Protein AF-A0A7Y5UHH0-F1 (afdb_monomer)

Sequence (84 aa):
MTIEPAAGVDGLEELTDAWLHLLERRGLHCTGGGGLNGLAFVVVSDAAQATENDRDAARSWLDSRRDVSSWQVGDLEDLSGNDR

Radius of gyration: 13.24 Å; Cα contacts (8 Å, |Δi|>4): 97; chains: 1; bounding box: 28×19×43 Å

Secondary structure (DSSP, 8-state):
-EEEEPTT---HHHHHHHHHHHHHTTTEEEEEEEETTEEEEEEEESSS---HHHHHHHHHHHHT-TTEEEEE-PPPP--TT---

Foldseek 3Di:
DWFFFDPPPPVLVVVVVVLQVLQVVVQKDWDWADDPGTTDIDIAHPPDQCDVVNQVVSVVVRVVDPRTPDDDRDDRDDPVPPDD

pLDDT: mean 83.37, std 10.78, range [45.25, 94.0]

Mean predicted aligned error: 5.92 Å

Nearest PDB structures (foldseek):
  6zv9-assembly1_A  TM=7.840E-01  e=1.677E+00  synthetic construct
  6wxo-assembly1_B  TM=6.266E-01  e=9.838E-01  synthetic construct
  6wxp-assembly2_D  TM=6.204E-01  e=1.052E+00  synthetic construct
  7b5d-assembly1_B  TM=4.114E-01  e=2.341E+00  Mus musculus

Solvent-accessible surface area (backbone atoms only — not comparable to full-atom values): 5188 Å² total; per-residue (Å²): 64,42,40,27,60,25,92,89,62,86,51,61,65,59,54,48,53,57,50,51,52,57,32,50,79,69,60,31,45,70,51,75,53,75,56,101,81,31,36,40,42,49,77,47,37,89,87,54,80,78,45,71,70,57,52,52,49,51,50,55,50,55,75,70,39,83,63,45,65,47,73,48,79,67,79,91,76,82,74,92,70,82,82,132

Structure (mmCIF, N/CA/C/O backbone):
data_AF-A0A7Y5UHH0-F1
#
_entry.id   AF-A0A7Y5UHH0-F1
#
loop_
_atom_site.group_PDB
_atom_site.id
_atom_site.type_symbol
_atom_site.label_atom_id
_atom_site.label_alt_id
_atom_site.label_comp_id
_atom_site.label_asym_id
_atom_site.label_entity_id
_atom_site.label_seq_id
_atom_site.pdbx_PDB_ins_code
_atom_site.Cartn_x
_atom_site.Cartn_y
_atom_site.Cartn_z
_atom_site.occupancy
_atom_site.B_iso_or_equiv
_atom_site.auth_seq_id
_atom_site.auth_comp_id
_atom_site.auth_asym_id
_atom_site.auth_atom_id
_atom_site.pdbx_PDB_model_num
ATOM 1 N N . MET A 1 1 ? -3.196 2.495 -5.367 1.00 86.31 1 MET A N 1
ATOM 2 C CA . MET A 1 1 ? -3.198 1.718 -4.106 1.00 86.31 1 MET A CA 1
ATOM 3 C C . MET A 1 1 ? -4.156 2.372 -3.128 1.00 86.31 1 MET A C 1
ATOM 5 O O . MET A 1 1 ? -4.225 3.596 -3.117 1.00 86.31 1 MET A O 1
ATOM 9 N N . THR A 1 2 ? -4.875 1.580 -2.334 1.00 88.62 2 THR A N 1
ATOM 10 C CA . THR A 1 2 ? -5.775 2.069 -1.277 1.00 88.62 2 THR A CA 1
ATOM 11 C C . THR A 1 2 ? -5.473 1.394 0.058 1.00 88.62 2 THR A C 1
ATOM 13 O O . THR A 1 2 ? -5.058 0.234 0.094 1.00 88.62 2 THR A O 1
ATOM 16 N N . ILE A 1 3 ? -5.661 2.134 1.150 1.00 88.31 3 ILE A N 1
ATOM 17 C CA . ILE A 1 3 ? -5.507 1.662 2.528 1.00 88.31 3 ILE A CA 1
ATOM 18 C C . ILE A 1 3 ? -6.701 2.172 3.327 1.00 88.31 3 ILE A C 1
ATOM 20 O O . ILE A 1 3 ? -6.937 3.379 3.383 1.00 88.31 3 ILE A O 1
ATOM 24 N N . GLU A 1 4 ? -7.426 1.271 3.972 1.00 89.31 4 GLU A N 1
ATOM 25 C CA . GLU A 1 4 ? -8.490 1.619 4.904 1.00 89.31 4 GLU A CA 1
ATOM 26 C C . GLU A 1 4 ? -7.983 1.406 6.337 1.00 89.31 4 GLU A C 1
ATOM 28 O O . GLU A 1 4 ? -7.564 0.296 6.689 1.00 89.31 4 GLU A O 1
ATOM 33 N N . PRO A 1 5 ? -7.976 2.447 7.186 1.00 85.88 5 PRO A N 1
ATOM 34 C CA . PRO A 1 5 ? -7.580 2.301 8.579 1.00 85.88 5 PRO A CA 1
ATOM 35 C C . PRO A 1 5 ? -8.570 1.402 9.330 1.00 85.88 5 PRO A C 1
ATOM 37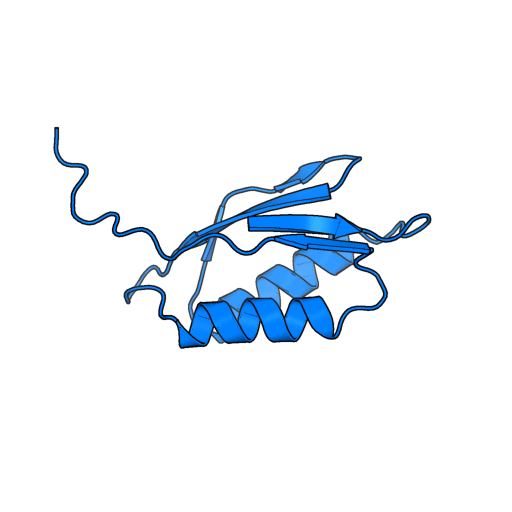 O O . PRO A 1 5 ? -9.734 1.251 8.949 1.00 85.88 5 PRO A O 1
ATOM 40 N N . ALA A 1 6 ? -8.124 0.794 10.423 1.00 85.94 6 ALA A N 1
ATOM 41 C CA . ALA A 1 6 ? -9.036 0.126 11.343 1.00 85.94 6 ALA A CA 1
ATOM 42 C C . ALA A 1 6 ? -9.956 1.138 12.049 1.00 85.94 6 ALA A C 1
ATOM 44 O O . ALA A 1 6 ? -9.601 2.299 12.259 1.00 85.94 6 ALA A O 1
ATOM 45 N N . ALA A 1 7 ? -11.160 0.700 12.425 1.00 81.12 7 ALA A N 1
ATOM 46 C CA . ALA A 1 7 ? -12.104 1.556 13.137 1.00 81.12 7 ALA A CA 1
ATOM 47 C C . ALA A 1 7 ? -11.507 2.039 14.473 1.00 81.12 7 ALA A C 1
ATOM 49 O O . ALA A 1 7 ? -10.989 1.236 15.249 1.00 81.12 7 ALA A O 1
ATOM 50 N N . GLY A 1 8 ? -11.613 3.343 14.745 1.00 73.69 8 GLY A N 1
ATOM 51 C CA . GLY A 1 8 ? -11.081 3.962 15.965 1.00 73.69 8 GLY A CA 1
ATOM 52 C C . GLY A 1 8 ? -9.581 4.273 15.929 1.00 73.69 8 GLY A C 1
ATOM 53 O O . GLY A 1 8 ? -9.007 4.578 16.970 1.00 73.69 8 GLY A O 1
ATOM 54 N N . VAL A 1 9 ? -8.938 4.188 14.761 1.00 74.00 9 VAL A N 1
ATOM 55 C CA . VAL A 1 9 ? -7.568 4.676 14.568 1.00 74.00 9 VAL A CA 1
ATOM 56 C C . VAL A 1 9 ? -7.611 6.178 14.288 1.00 74.00 9 VAL A C 1
ATOM 58 O O . VAL A 1 9 ? -7.968 6.599 13.192 1.00 74.00 9 VAL A O 1
ATOM 61 N N . ASP A 1 10 ? -7.203 6.983 15.268 1.00 71.44 10 ASP A N 1
ATOM 62 C CA . ASP A 1 10 ? -7.055 8.441 15.116 1.00 71.44 10 ASP A CA 1
ATOM 63 C C . ASP A 1 10 ? -5.728 8.831 14.418 1.00 71.44 10 ASP A C 1
ATOM 65 O O . ASP A 1 10 ? -5.522 9.980 14.034 1.00 71.44 10 ASP A O 1
ATOM 69 N N . GLY A 1 11 ? -4.826 7.864 14.209 1.00 73.06 11 GLY A N 1
ATOM 70 C CA . GLY A 1 11 ? -3.461 8.049 13.700 1.00 73.06 11 GLY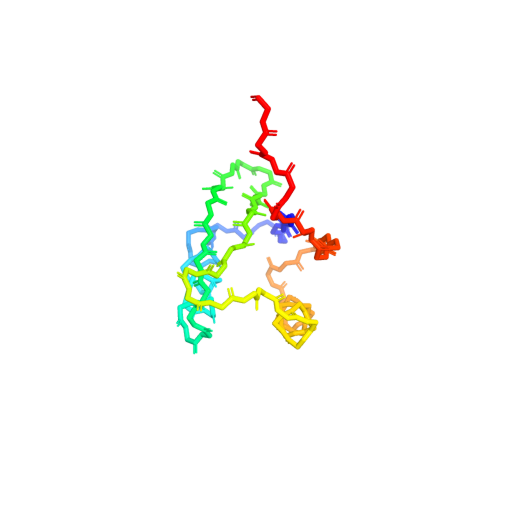 A CA 1
ATOM 71 C C . GLY A 1 11 ? -3.300 7.932 12.181 1.00 73.06 11 GLY A C 1
ATOM 72 O O . GLY A 1 11 ? -2.332 7.333 11.718 1.00 73.06 11 GLY A O 1
ATOM 73 N N . LEU A 1 12 ? -4.229 8.467 11.380 1.00 80.75 12 LEU A N 1
ATOM 74 C CA . LEU A 1 12 ? -4.100 8.457 9.909 1.00 80.75 12 LEU A CA 1
ATOM 75 C C . LEU A 1 12 ? -2.821 9.162 9.423 1.00 80.75 12 LEU A C 1
ATOM 77 O O . LEU A 1 12 ? -2.228 8.742 8.427 1.00 80.75 12 LEU A O 1
ATOM 81 N N . GLU A 1 13 ? -2.393 10.205 10.133 1.00 83.81 13 GLU A N 1
ATOM 82 C CA . GLU A 1 13 ? -1.139 10.918 9.875 1.00 83.81 13 GLU A CA 1
ATOM 83 C C . GLU A 1 13 ? 0.073 10.024 10.166 1.00 83.81 13 GLU A C 1
ATOM 85 O O . GLU A 1 13 ? 0.902 9.828 9.286 1.00 83.81 13 GLU A O 1
ATOM 90 N N . GLU A 1 14 ? 0.112 9.357 11.323 1.00 85.69 14 GLU A N 1
ATOM 91 C CA . GLU A 1 14 ? 1.184 8.410 11.670 1.00 85.69 14 GLU A CA 1
ATOM 92 C C . GLU A 1 14 ? 1.259 7.226 10.692 1.00 85.69 14 GLU A C 1
ATOM 94 O O . GLU A 1 14 ? 2.347 6.799 10.302 1.00 85.69 14 GLU A O 1
ATOM 99 N N . LEU A 1 15 ? 0.106 6.698 10.261 1.00 85.81 15 LEU A N 1
ATOM 100 C CA . LEU A 1 15 ? 0.036 5.646 9.245 1.00 85.81 15 LEU A CA 1
ATOM 101 C C . LEU A 1 15 ? 0.582 6.136 7.899 1.00 85.81 15 LEU A C 1
ATOM 103 O O . LEU A 1 15 ? 1.298 5.393 7.223 1.00 85.81 15 LEU A O 1
ATOM 107 N N . THR A 1 16 ? 0.255 7.374 7.524 1.00 87.25 16 THR A N 1
ATOM 108 C CA . THR A 1 16 ? 0.754 8.011 6.302 1.00 87.25 16 THR A CA 1
ATOM 109 C C . THR A 1 16 ? 2.262 8.224 6.383 1.00 87.25 16 THR A C 1
ATOM 111 O O . THR A 1 16 ? 2.972 7.824 5.466 1.00 87.25 16 THR A O 1
ATOM 114 N N . ASP A 1 17 ? 2.781 8.747 7.490 1.00 89.00 17 ASP A N 1
ATOM 115 C CA . ASP A 1 17 ? 4.216 8.972 7.686 1.00 89.00 17 ASP A CA 1
ATOM 116 C C . ASP A 1 17 ? 5.014 7.667 7.676 1.00 89.00 17 ASP A C 1
ATOM 118 O O . ASP A 1 17 ? 6.063 7.574 7.029 1.00 89.00 17 ASP A O 1
ATOM 122 N N . ALA A 1 18 ? 4.503 6.627 8.341 1.00 89.69 18 ALA A N 1
ATOM 123 C CA . ALA A 1 18 ? 5.114 5.302 8.337 1.00 89.69 18 ALA A CA 1
ATOM 124 C C . ALA A 1 18 ? 5.131 4.684 6.929 1.00 89.69 18 ALA A C 1
ATOM 126 O O . ALA A 1 18 ? 6.104 4.026 6.548 1.00 89.69 18 ALA A O 1
ATOM 127 N N . TRP A 1 19 ? 4.071 4.913 6.152 1.00 89.62 19 TRP A N 1
ATOM 128 C CA . TRP A 1 19 ? 3.996 4.507 4.754 1.00 89.62 19 TRP A CA 1
ATOM 129 C C . TRP A 1 19 ? 5.012 5.263 3.885 1.00 89.62 19 TRP A C 1
ATOM 131 O O . TRP A 1 19 ? 5.775 4.639 3.148 1.00 89.62 19 TRP A O 1
ATOM 141 N N . LEU A 1 20 ? 5.095 6.589 4.018 1.00 90.31 20 LEU A N 1
ATOM 142 C CA . LEU A 1 20 ? 6.059 7.416 3.288 1.00 90.31 20 LEU A CA 1
ATOM 143 C C . LEU A 1 20 ? 7.508 7.011 3.599 1.00 90.31 20 LEU A C 1
ATOM 145 O O . LEU A 1 20 ? 8.312 6.866 2.679 1.00 90.31 20 LEU A O 1
ATOM 149 N N . HIS A 1 21 ? 7.822 6.719 4.864 1.00 91.50 21 HIS A N 1
ATOM 150 C CA . HIS A 1 21 ? 9.142 6.224 5.270 1.00 91.50 21 HIS A CA 1
ATOM 151 C C . HIS A 1 21 ? 9.517 4.887 4.615 1.00 91.50 21 HIS A C 1
ATOM 153 O O . HIS A 1 21 ? 10.685 4.656 4.291 1.00 91.50 21 HIS A O 1
ATOM 159 N N . LEU A 1 22 ? 8.557 3.975 4.429 1.00 90.62 22 LEU A N 1
ATOM 160 C CA . LEU A 1 22 ? 8.808 2.717 3.722 1.00 90.62 22 LEU A CA 1
ATOM 161 C C . LEU A 1 22 ? 9.216 2.974 2.269 1.00 90.62 22 LEU A C 1
ATOM 163 O O . LEU A 1 22 ? 10.155 2.342 1.779 1.00 90.62 22 LEU A O 1
ATOM 167 N N . LEU A 1 23 ? 8.497 3.874 1.597 1.00 90.56 23 LEU A N 1
ATOM 168 C CA . LEU A 1 23 ? 8.735 4.215 0.199 1.00 90.56 23 LEU A CA 1
ATOM 169 C C . LEU A 1 23 ? 10.091 4.900 0.018 1.00 90.56 23 LEU A C 1
ATOM 171 O O . LEU A 1 23 ? 10.891 4.455 -0.804 1.00 90.56 23 LEU A O 1
ATOM 175 N N . GLU A 1 24 ? 10.403 5.891 0.854 1.00 89.94 24 GLU A N 1
ATOM 176 C CA . GLU A 1 24 ? 11.671 6.622 0.794 1.00 89.94 24 GLU A CA 1
ATOM 177 C C . GLU A 1 24 ? 12.878 5.686 0.960 1.00 89.94 24 GLU A C 1
ATOM 179 O O . GLU A 1 24 ? 13.836 5.749 0.189 1.00 89.94 24 GLU A O 1
ATOM 184 N N . ARG A 1 25 ? 12.808 4.721 1.890 1.00 89.00 25 ARG A N 1
ATOM 185 C CA . ARG A 1 25 ? 13.867 3.710 2.083 1.00 89.00 25 ARG A CA 1
ATOM 186 C C . ARG A 1 25 ? 14.111 2.821 0.864 1.00 89.00 25 ARG A C 1
ATOM 188 O O . ARG A 1 25 ? 15.148 2.159 0.806 1.00 89.00 25 ARG A O 1
ATOM 195 N N . ARG A 1 26 ? 13.166 2.770 -0.073 1.00 87.62 26 ARG A N 1
ATOM 196 C CA . ARG A 1 26 ? 13.277 2.042 -1.342 1.00 87.62 26 ARG A CA 1
ATOM 197 C C . ARG A 1 26 ? 13.554 2.946 -2.541 1.00 87.62 26 ARG A C 1
ATOM 199 O O . ARG A 1 26 ? 13.622 2.443 -3.655 1.00 87.62 26 ARG A O 1
ATOM 206 N N . GLY A 1 27 ? 13.727 4.253 -2.335 1.00 88.81 27 GLY A N 1
ATOM 207 C CA . GLY A 1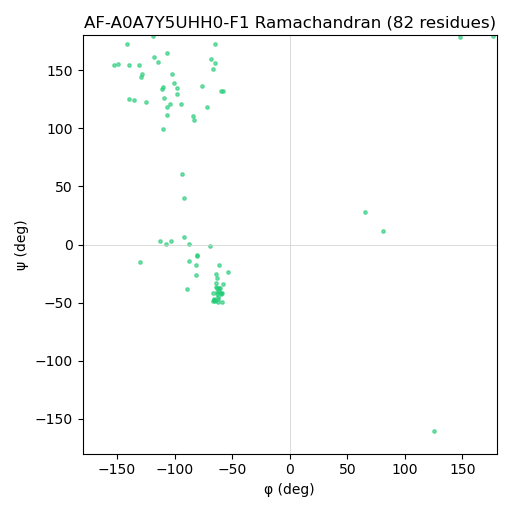 27 ? 13.840 5.211 -3.438 1.00 88.81 27 GLY A CA 1
ATOM 208 C C . GLY A 1 27 ? 12.544 5.327 -4.247 1.00 88.81 27 GLY A C 1
ATOM 209 O O . GLY A 1 27 ? 12.577 5.578 -5.453 1.00 88.81 2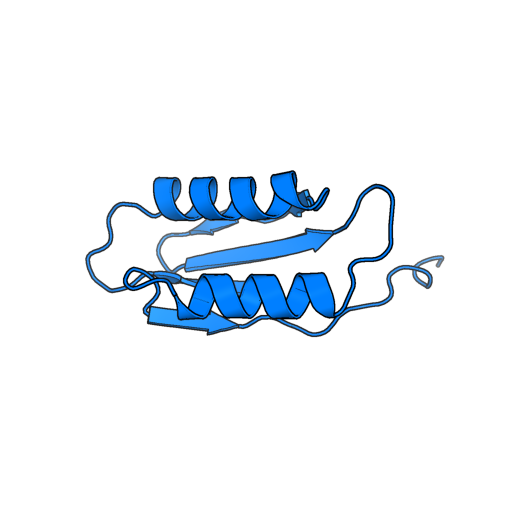7 GLY A O 1
ATOM 210 N N . LEU A 1 28 ? 11.406 5.079 -3.595 1.00 88.81 28 LEU A N 1
ATOM 211 C CA . LEU A 1 28 ? 10.075 5.246 -4.156 1.00 88.81 28 LEU A CA 1
ATOM 212 C C . LEU A 1 28 ? 9.471 6.542 -3.627 1.00 88.81 28 LEU A C 1
ATOM 214 O O . LEU A 1 28 ? 9.662 6.925 -2.474 1.00 88.81 28 LEU A O 1
ATOM 218 N N . HIS A 1 29 ? 8.679 7.174 -4.473 1.00 87.25 29 HIS A N 1
ATOM 219 C CA . HIS A 1 29 ? 7.877 8.336 -4.149 1.00 87.25 29 HIS A CA 1
ATOM 220 C C . HIS A 1 29 ? 6.409 7.981 -4.335 1.00 87.25 29 HIS A C 1
ATOM 222 O O . HIS A 1 29 ? 6.058 7.024 -5.025 1.00 87.25 29 HIS A O 1
ATOM 228 N N . CYS A 1 30 ? 5.517 8.756 -3.738 1.00 87.88 30 CYS A N 1
ATOM 229 C CA . CYS A 1 30 ? 4.111 8.638 -4.067 1.00 87.88 30 CYS A CA 1
ATOM 230 C C . CYS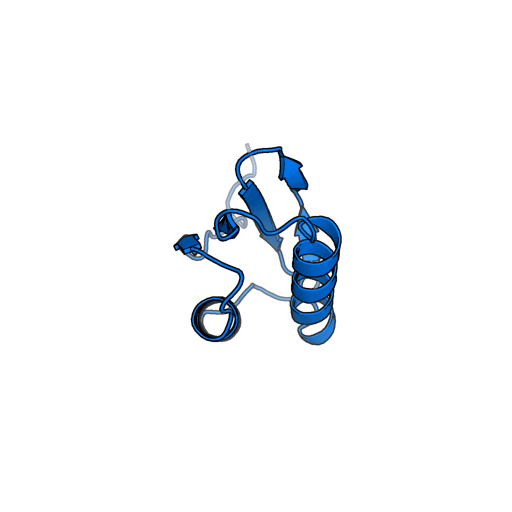 A 1 30 ? 3.437 9.994 -4.140 1.00 87.88 30 CYS A C 1
ATOM 232 O O . CYS A 1 30 ? 3.838 10.950 -3.479 1.00 87.88 30 CYS A O 1
ATOM 234 N N . THR A 1 31 ? 2.366 10.040 -4.916 1.00 85.88 31 THR A N 1
ATOM 235 C CA . THR A 1 31 ? 1.395 11.127 -4.910 1.00 85.88 31 THR A CA 1
ATOM 236 C C . THR A 1 31 ? 0.058 10.588 -4.413 1.00 85.88 31 THR A C 1
ATOM 238 O O . THR A 1 31 ? -0.196 9.383 -4.450 1.00 85.88 31 THR A O 1
ATOM 241 N N . GLY A 1 32 ? -0.794 11.470 -3.902 1.00 83.44 32 GLY A N 1
ATOM 242 C CA . GLY A 1 32 ? -2.064 11.095 -3.286 1.00 83.44 32 GLY A CA 1
ATOM 243 C C . GLY A 1 32 ? -2.180 11.644 -1.872 1.00 83.44 32 GLY A C 1
ATOM 244 O O . GLY A 1 32 ? -1.497 12.605 -1.518 1.00 83.44 32 GLY A O 1
ATOM 245 N N . GLY A 1 33 ? -3.064 11.058 -1.074 1.00 78.81 33 GLY A N 1
ATOM 246 C CA . GLY A 1 33 ? -3.311 11.539 0.277 1.00 78.81 33 GLY A CA 1
ATOM 247 C C . GLY A 1 33 ? -4.413 10.789 1.007 1.00 78.81 33 GLY A C 1
ATOM 248 O O . GLY A 1 33 ? -5.031 9.858 0.482 1.00 78.81 33 GLY A O 1
ATOM 249 N N . GLY A 1 34 ? -4.632 11.220 2.246 1.00 73.88 34 GLY A N 1
ATOM 250 C CA . GLY A 1 34 ? -5.649 10.686 3.137 1.00 73.88 34 GLY A CA 1
ATOM 251 C C . GLY A 1 34 ? -6.903 11.536 3.212 1.00 73.88 34 GLY A C 1
ATOM 252 O O . GLY A 1 34 ? -6.832 12.760 3.290 1.00 73.88 34 GLY A O 1
ATOM 253 N N . GLY A 1 35 ? -8.054 10.870 3.221 1.00 69.25 35 GLY A N 1
ATOM 254 C CA . GLY A 1 35 ? -9.338 11.440 3.615 1.00 69.25 35 GLY A CA 1
ATOM 255 C C . GLY A 1 35 ? -9.918 10.712 4.828 1.00 69.25 35 GLY A C 1
ATOM 256 O O . GLY A 1 35 ? -9.353 9.735 5.313 1.00 69.25 35 GLY A O 1
ATOM 257 N N . LEU A 1 36 ? -11.095 11.155 5.280 1.00 65.19 36 LEU A N 1
ATOM 258 C CA . LEU A 1 36 ? -11.792 10.603 6.457 1.00 65.19 36 LEU A CA 1
ATOM 259 C C . LEU A 1 36 ? -12.016 9.081 6.412 1.00 65.19 36 LEU A C 1
ATOM 261 O O . LEU A 1 36 ? -12.170 8.465 7.459 1.00 65.19 36 LEU A O 1
ATOM 265 N N . ASN A 1 37 ? -12.034 8.484 5.218 1.00 69.88 37 ASN A N 1
ATOM 266 C CA . ASN A 1 37 ? -12.376 7.075 5.016 1.00 69.88 37 ASN A CA 1
ATOM 267 C C . ASN A 1 37 ? -11.197 6.214 4.534 1.00 69.88 37 ASN A C 1
ATOM 269 O O . ASN A 1 37 ? -11.399 5.040 4.244 1.00 69.88 37 ASN A O 1
ATOM 273 N N . GLY A 1 38 ? -9.988 6.770 4.410 1.00 78.69 38 GLY A N 1
ATOM 274 C CA . GLY A 1 38 ? -8.828 6.006 3.953 1.00 78.69 38 GLY A CA 1
ATOM 275 C C . GLY A 1 38 ? -7.805 6.810 3.167 1.00 78.69 38 GLY A C 1
ATOM 276 O O . GLY A 1 38 ? -7.965 8.007 2.917 1.00 78.69 38 GLY A O 1
ATOM 277 N N . LEU A 1 39 ? -6.737 6.120 2.782 1.00 84.94 39 LEU A N 1
ATOM 278 C CA . LEU A 1 39 ? -5.609 6.660 2.039 1.00 84.94 39 LEU A CA 1
ATOM 279 C C . LEU A 1 39 ? -5.604 6.104 0.616 1.00 84.94 39 LEU A C 1
ATOM 281 O O . LEU A 1 39 ? -5.762 4.899 0.413 1.00 84.94 39 LEU A O 1
ATOM 285 N N . ALA A 1 40 ? -5.377 6.972 -0.366 1.00 86.31 40 ALA A N 1
ATOM 286 C CA . ALA A 1 40 ? -5.182 6.577 -1.754 1.00 86.31 40 ALA A CA 1
ATOM 287 C C . ALA A 1 40 ? -3.857 7.141 -2.269 1.00 86.31 40 ALA A C 1
ATOM 289 O O . ALA A 1 40 ? -3.647 8.354 -2.259 1.00 86.31 40 ALA A O 1
ATOM 290 N N . PHE A 1 41 ? -2.983 6.250 -2.738 1.00 85.81 41 PHE A N 1
ATOM 291 C CA . PHE A 1 41 ? -1.652 6.599 -3.230 1.00 85.81 41 PHE A CA 1
ATOM 292 C C . PHE A 1 41 ? -1.384 6.012 -4.614 1.00 85.81 41 PHE A C 1
ATOM 294 O O . PHE A 1 41 ? -1.762 4.872 -4.918 1.00 85.81 41 PHE A O 1
ATOM 301 N N . VAL A 1 42 ? -0.664 6.780 -5.423 1.00 85.25 42 VAL A N 1
ATOM 302 C CA . VAL A 1 42 ? 0.032 6.335 -6.630 1.00 85.25 42 VAL A CA 1
ATOM 303 C C . VAL A 1 42 ? 1.516 6.323 -6.302 1.00 85.25 42 VAL A C 1
ATOM 305 O O . VAL A 1 42 ? 2.072 7.361 -5.958 1.00 85.25 42 VAL A O 1
ATOM 308 N N . VAL A 1 43 ? 2.145 5.152 -6.369 1.00 86.19 43 VAL A N 1
ATOM 309 C CA . VAL A 1 43 ? 3.571 4.980 -6.068 1.00 86.19 43 VAL A CA 1
ATOM 310 C C . VAL A 1 43 ? 4.348 4.986 -7.378 1.00 86.19 43 VAL A C 1
ATOM 312 O O . VAL A 1 43 ? 3.996 4.264 -8.306 1.00 86.19 43 VAL A O 1
ATOM 315 N N . VAL A 1 44 ? 5.394 5.799 -7.442 1.00 83.62 44 VAL A N 1
ATOM 316 C CA . VAL A 1 44 ? 6.277 5.974 -8.596 1.00 83.62 44 VAL A CA 1
ATOM 317 C C . VAL A 1 44 ? 7.729 5.879 -8.138 1.00 83.62 44 VAL A C 1
ATOM 319 O O . VAL A 1 44 ? 8.044 6.144 -6.982 1.00 83.62 44 VAL A O 1
ATOM 322 N N . SER A 1 45 ? 8.635 5.506 -9.032 1.00 81.44 45 SER A N 1
ATOM 323 C CA . SER A 1 45 ? 10.073 5.579 -8.770 1.00 81.44 45 SER A CA 1
ATOM 324 C C . SER A 1 45 ? 10.676 6.668 -9.655 1.00 81.44 45 SER A C 1
ATOM 326 O O . SER A 1 45 ? 10.341 6.758 -10.833 1.00 81.44 45 SER A O 1
ATOM 328 N N . ASP A 1 46 ? 11.512 7.527 -9.066 1.00 65.94 46 ASP A N 1
ATOM 329 C CA . ASP A 1 46 ? 12.057 8.731 -9.723 1.00 65.94 46 ASP A CA 1
ATOM 330 C C . ASP A 1 46 ? 13.358 8.433 -10.501 1.00 65.94 46 ASP A C 1
ATOM 332 O O . ASP A 1 46 ? 13.801 9.217 -11.335 1.00 65.94 46 ASP A O 1
ATOM 336 N N . ALA A 1 47 ? 13.972 7.266 -10.256 1.00 64.00 47 ALA A N 1
ATOM 337 C CA . ALA A 1 47 ? 15.251 6.866 -10.855 1.00 64.00 47 ALA A CA 1
ATOM 338 C C . ALA A 1 47 ? 15.254 5.461 -11.493 1.00 64.00 47 ALA A C 1
ATOM 340 O O . ALA A 1 47 ? 16.172 5.139 -12.250 1.00 64.00 47 ALA A O 1
ATOM 341 N N . ALA A 1 48 ? 14.258 4.617 -11.204 1.00 65.31 48 ALA A N 1
ATOM 342 C CA . ALA A 1 48 ? 14.131 3.256 -11.725 1.00 65.31 48 ALA A CA 1
ATOM 343 C C . ALA A 1 48 ? 12.662 2.935 -12.048 1.00 65.31 48 ALA A C 1
ATOM 345 O O . ALA A 1 48 ? 11.771 3.722 -11.759 1.00 65.31 48 ALA A O 1
ATOM 346 N N . GLN A 1 49 ? 12.383 1.789 -12.672 1.00 79.06 49 GLN A N 1
ATOM 347 C CA . GLN A 1 49 ? 11.010 1.281 -12.743 1.00 79.06 49 GLN A CA 1
ATOM 348 C C . GLN A 1 49 ? 10.636 0.678 -11.386 1.00 79.06 49 GLN A C 1
ATOM 350 O O . GLN A 1 49 ? 11.436 -0.060 -10.810 1.00 79.06 49 GLN A O 1
ATOM 355 N N . ALA A 1 50 ? 9.427 0.961 -10.891 1.00 85.62 50 ALA A N 1
ATOM 356 C CA . ALA A 1 50 ? 8.880 0.223 -9.756 1.00 85.62 50 ALA A CA 1
ATOM 357 C C . ALA A 1 50 ? 8.826 -1.271 -10.111 1.00 85.62 50 ALA A C 1
ATOM 359 O O . ALA A 1 50 ? 8.388 -1.644 -11.201 1.00 85.62 50 ALA A O 1
ATOM 360 N N . THR A 1 51 ? 9.305 -2.120 -9.207 1.00 89.88 51 THR A N 1
ATOM 361 C CA . THR A 1 51 ? 9.466 -3.556 -9.455 1.00 89.88 51 THR A CA 1
ATOM 362 C C . THR A 1 51 ? 8.419 -4.384 -8.717 1.00 89.88 51 THR A C 1
ATOM 364 O O . THR A 1 51 ? 7.788 -3.921 -7.765 1.00 89.88 51 THR A O 1
ATOM 367 N N . GLU A 1 52 ? 8.256 -5.655 -9.099 1.00 91.00 52 GLU A N 1
ATOM 368 C CA . GLU A 1 52 ? 7.356 -6.560 -8.363 1.00 91.00 52 GLU A CA 1
ATOM 369 C C . GLU A 1 52 ? 7.847 -6.775 -6.923 1.00 91.00 52 GLU A C 1
ATOM 371 O O . GLU A 1 52 ? 7.045 -6.908 -6.007 1.00 91.00 52 GLU A O 1
ATOM 376 N N . ASN A 1 53 ? 9.160 -6.685 -6.685 1.00 90.50 53 ASN A N 1
ATOM 377 C CA . ASN A 1 53 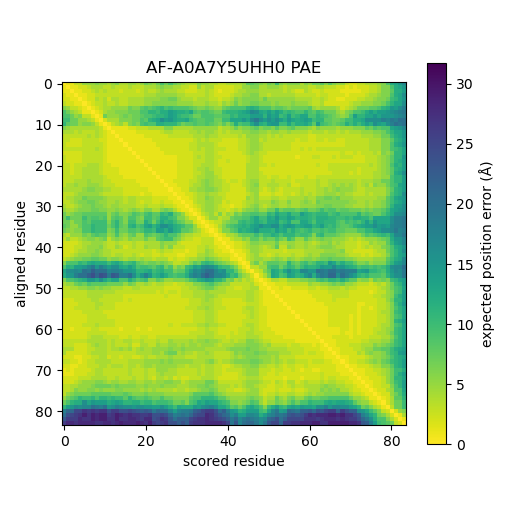? 9.725 -6.721 -5.338 1.00 90.50 53 ASN A CA 1
ATOM 378 C C . ASN A 1 53 ? 9.280 -5.517 -4.483 1.00 90.50 53 ASN A C 1
ATOM 380 O O . ASN A 1 53 ? 9.020 -5.668 -3.288 1.00 90.50 53 ASN A O 1
ATOM 384 N N . ASP A 1 54 ? 9.149 -4.330 -5.079 1.00 90.44 54 ASP A N 1
ATOM 385 C CA . ASP A 1 54 ? 8.608 -3.154 -4.388 1.00 90.44 54 ASP A CA 1
ATOM 386 C C . ASP A 1 54 ? 7.133 -3.351 -4.040 1.00 90.44 54 ASP A C 1
ATOM 388 O O . ASP A 1 54 ? 6.703 -3.056 -2.919 1.00 90.44 54 ASP A O 1
ATOM 392 N N . ARG A 1 55 ? 6.374 -3.919 -4.983 1.00 91.44 55 ARG A N 1
ATOM 393 C CA . ARG A 1 55 ? 4.960 -4.253 -4.810 1.00 91.44 55 ARG A CA 1
ATOM 394 C C . ARG A 1 55 ? 4.747 -5.280 -3.699 1.00 91.44 55 ARG A C 1
ATOM 396 O O . ARG A 1 55 ? 3.931 -5.057 -2.805 1.00 91.44 55 ARG A O 1
ATOM 403 N N . ASP A 1 56 ? 5.488 -6.381 -3.711 1.00 93.19 56 ASP A N 1
ATOM 404 C CA . ASP A 1 56 ? 5.376 -7.444 -2.708 1.00 93.19 56 ASP A CA 1
ATOM 405 C C . ASP A 1 56 ? 5.752 -6.962 -1.319 1.00 93.19 56 ASP A C 1
ATOM 407 O O . ASP A 1 56 ? 5.171 -7.372 -0.310 1.00 93.19 56 ASP A O 1
ATOM 411 N N . ALA A 1 57 ? 6.691 -6.033 -1.247 1.00 91.31 57 ALA A N 1
ATOM 412 C CA . ALA A 1 57 ? 7.085 -5.491 0.022 1.00 91.31 57 ALA A CA 1
ATOM 413 C C . ALA A 1 57 ? 6.143 -4.391 0.539 1.00 91.31 57 ALA A C 1
ATOM 415 O O . ALA A 1 57 ? 6.026 -4.236 1.755 1.00 91.31 57 ALA A O 1
ATOM 416 N N . ALA A 1 58 ? 5.432 -3.678 -0.342 1.00 91.75 58 ALA A N 1
ATOM 417 C CA . ALA A 1 58 ? 4.273 -2.872 0.038 1.00 91.75 58 ALA A CA 1
ATOM 418 C C . ALA A 1 58 ? 3.154 -3.751 0.618 1.00 91.75 58 ALA A C 1
ATOM 420 O O . ALA A 1 58 ? 2.648 -3.458 1.700 1.00 91.75 58 ALA A O 1
ATOM 421 N N . ARG A 1 59 ? 2.826 -4.867 -0.050 1.00 93.75 59 ARG A N 1
ATOM 422 C CA . ARG A 1 59 ? 1.841 -5.853 0.434 1.00 93.75 59 ARG A CA 1
ATOM 423 C C . ARG A 1 59 ? 2.233 -6.422 1.796 1.00 93.75 59 ARG A C 1
ATOM 425 O O . ARG A 1 59 ? 1.446 -6.382 2.731 1.00 93.75 59 ARG A O 1
ATOM 432 N N . SER A 1 60 ? 3.480 -6.871 1.929 1.00 94.00 60 SER A N 1
ATOM 433 C CA . SER A 1 60 ? 3.997 -7.449 3.175 1.00 94.00 60 SER A CA 1
ATOM 434 C C . SER A 1 60 ? 3.964 -6.453 4.334 1.00 94.00 60 SER A C 1
ATOM 436 O O . SER A 1 60 ? 3.685 -6.828 5.471 1.00 94.00 60 SER A O 1
ATOM 438 N N . TRP A 1 61 ? 4.249 -5.174 4.062 1.00 93.44 61 TRP A N 1
ATOM 439 C CA . TRP A 1 61 ? 4.120 -4.131 5.073 1.00 93.44 61 TRP A CA 1
ATOM 440 C C . TRP A 1 61 ? 2.661 -3.963 5.493 1.00 93.44 61 TRP A C 1
ATOM 442 O O . TRP A 1 61 ? 2.389 -4.018 6.688 1.00 93.44 61 TRP A O 1
ATOM 452 N N . LEU A 1 62 ? 1.730 -3.848 4.542 1.00 92.19 62 LEU A N 1
ATOM 453 C CA . LEU A 1 62 ? 0.299 -3.704 4.825 1.00 92.19 62 LEU A CA 1
ATOM 454 C C . LEU A 1 62 ? -0.268 -4.890 5.619 1.00 92.19 62 LEU A C 1
ATOM 456 O O . LEU A 1 62 ? -0.966 -4.673 6.604 1.00 92.19 62 LEU A O 1
ATOM 460 N N . ASP A 1 63 ? 0.098 -6.125 5.271 1.00 93.56 63 ASP A N 1
ATOM 461 C CA . ASP A 1 63 ? -0.335 -7.332 5.994 1.00 93.56 63 ASP A CA 1
ATOM 462 C C 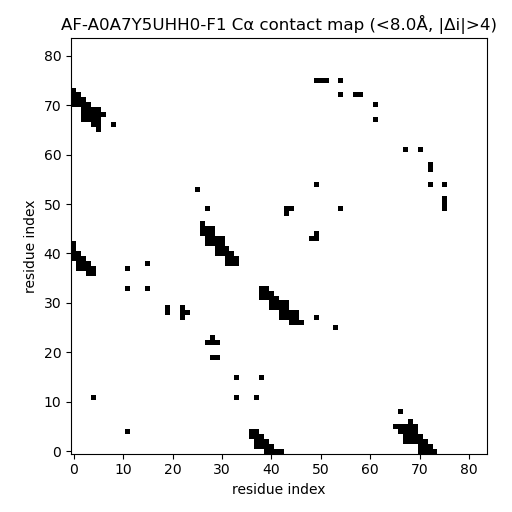. ASP A 1 63 ? 0.181 -7.401 7.436 1.00 93.56 63 ASP A C 1
ATOM 464 O O . ASP A 1 63 ? -0.426 -8.035 8.300 1.00 93.56 63 ASP A O 1
ATOM 468 N N . SER A 1 64 ? 1.302 -6.742 7.729 1.00 92.38 64 SER A N 1
ATOM 469 C CA . SER A 1 64 ? 1.863 -6.704 9.082 1.00 92.38 64 SER A CA 1
ATOM 470 C C . SER A 1 64 ? 1.177 -5.686 10.005 1.00 92.38 64 SER A C 1
ATOM 472 O O . SER A 1 64 ? 1.429 -5.678 11.216 1.00 92.38 64 SER A O 1
ATOM 474 N N . ARG A 1 65 ? 0.317 -4.815 9.460 1.00 89.81 65 ARG A N 1
ATOM 475 C CA . ARG A 1 65 ? -0.248 -3.655 10.159 1.00 89.81 65 ARG A CA 1
ATOM 476 C C . ARG A 1 65 ? -1.604 -3.990 10.769 1.00 89.81 65 ARG A C 1
ATOM 478 O O . ARG A 1 65 ? -2.550 -4.347 10.082 1.00 89.81 65 ARG A O 1
ATOM 485 N N . ARG A 1 66 ? -1.709 -3.847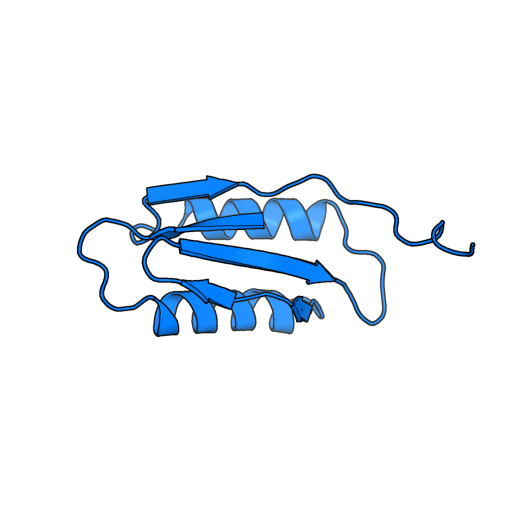 12.093 1.00 88.62 66 ARG A N 1
ATOM 486 C CA . ARG A 1 66 ? -2.960 -4.082 12.844 1.00 88.62 66 ARG A CA 1
ATOM 487 C C . ARG A 1 66 ? -3.929 -2.902 12.806 1.00 88.62 66 ARG A C 1
ATOM 489 O O . ARG A 1 66 ? -5.092 -3.054 13.153 1.00 88.62 66 ARG A O 1
ATOM 496 N N . ASP A 1 67 ? -3.426 -1.734 12.442 1.00 88.50 67 ASP A N 1
ATOM 497 C CA . ASP A 1 67 ? -4.156 -0.477 12.301 1.00 88.50 67 ASP A CA 1
ATOM 498 C C . ASP A 1 67 ? 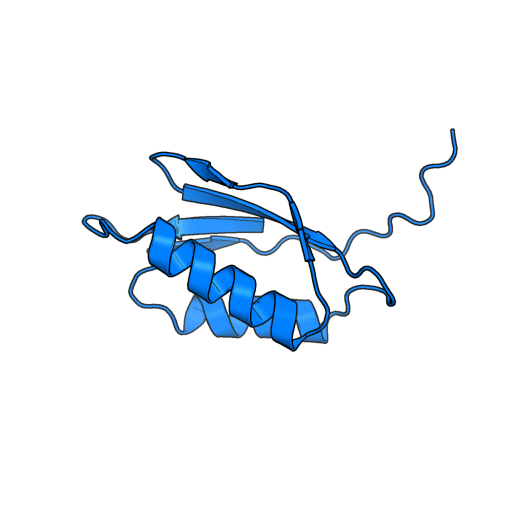-4.686 -0.253 10.876 1.00 88.50 67 ASP A C 1
ATOM 500 O O . ASP A 1 67 ? -5.268 0.791 10.588 1.00 88.50 67 ASP A O 1
ATOM 504 N N . VAL A 1 68 ? -4.546 -1.255 10.007 1.00 89.62 68 VAL A N 1
ATOM 505 C CA . VAL A 1 68 ? -5.152 -1.329 8.676 1.00 89.62 68 VAL A CA 1
ATOM 506 C C . VAL A 1 68 ? -6.248 -2.394 8.716 1.00 89.62 68 VAL A C 1
ATOM 508 O O . VAL A 1 68 ? -6.003 -3.524 9.134 1.00 89.62 68 VAL A O 1
ATOM 511 N N . SER A 1 69 ? -7.468 -2.039 8.314 1.00 90.50 69 SER A N 1
ATOM 512 C CA . SER A 1 69 ? -8.591 -2.985 8.223 1.00 90.50 69 SER A CA 1
ATOM 513 C C . SER A 1 69 ? -8.661 -3.665 6.863 1.00 90.50 69 SER A C 1
ATOM 515 O O . SER A 1 69 ? -8.970 -4.854 6.782 1.00 90.50 69 SER A O 1
ATOM 517 N N . SER A 1 70 ? -8.375 -2.918 5.800 1.00 91.00 70 SER A N 1
ATOM 518 C CA . SER A 1 70 ? -8.345 -3.422 4.435 1.00 91.00 70 SER A CA 1
ATOM 519 C C . SER A 1 70 ? -7.315 -2.653 3.607 1.00 91.00 70 SER A C 1
ATOM 521 O O . SER A 1 70 ? -6.948 -1.518 3.921 1.00 91.00 70 SER A O 1
ATOM 523 N N . TRP A 1 71 ? -6.806 -3.280 2.550 1.00 93.62 71 TRP A N 1
ATOM 524 C CA . TRP A 1 71 ? -5.858 -2.647 1.642 1.00 93.62 71 TRP A CA 1
ATOM 525 C C . TRP A 1 71 ? -5.941 -3.256 0.241 1.00 93.62 71 TRP A C 1
ATOM 527 O O . TRP A 1 71 ? -6.314 -4.416 0.067 1.00 93.62 71 TRP A O 1
ATOM 537 N N . GLN A 1 72 ? -5.551 -2.476 -0.770 1.00 93.12 72 GLN A N 1
ATOM 538 C CA . GLN A 1 72 ? -5.406 -2.949 -2.145 1.00 93.12 72 GLN A CA 1
ATOM 539 C C . GLN A 1 72 ? -4.164 -2.348 -2.811 1.00 93.12 72 GLN A C 1
ATOM 541 O O . GLN A 1 72 ? -4.026 -1.129 -2.944 1.00 93.12 72 GLN A O 1
ATOM 546 N N . VAL A 1 73 ? -3.288 -3.216 -3.326 1.00 92.12 73 VAL A N 1
ATOM 547 C CA . VAL A 1 73 ? -2.139 -2.829 -4.159 1.00 92.12 73 VAL A CA 1
ATOM 548 C C . VAL A 1 73 ? -2.421 -3.212 -5.613 1.00 92.12 73 VAL A C 1
ATOM 550 O O . VAL A 1 73 ? -2.478 -4.396 -5.956 1.00 92.12 73 VAL A O 1
ATOM 553 N N . GLY A 1 74 ? -2.609 -2.196 -6.460 1.00 89.25 74 GLY A N 1
ATOM 554 C CA . GLY A 1 74 ? -2.840 -2.353 -7.902 1.00 89.25 74 GLY A CA 1
ATOM 555 C C . GLY A 1 74 ? -1.636 -2.942 -8.637 1.00 89.25 74 GLY A C 1
ATOM 556 O O . GLY A 1 74 ? -0.586 -3.153 -8.028 1.00 89.25 74 GLY A O 1
ATOM 557 N N . ASP A 1 75 ? -1.818 -3.262 -9.916 1.00 88.88 75 ASP A N 1
ATOM 558 C CA . ASP A 1 75 ? -0.747 -3.774 -10.774 1.00 88.88 75 ASP A CA 1
ATOM 559 C C . ASP A 1 75 ? 0.314 -2.711 -11.068 1.00 88.88 75 ASP A C 1
ATOM 561 O O . ASP A 1 75 ? 0.080 -1.514 -10.901 1.00 88.88 75 ASP A O 1
ATOM 565 N N . LEU A 1 76 ? 1.506 -3.166 -11.463 1.00 88.06 76 LEU A N 1
ATOM 566 C CA . LEU A 1 76 ? 2.533 -2.274 -11.985 1.00 88.06 76 LEU A CA 1
ATOM 567 C C . LEU A 1 76 ? 2.099 -1.814 -13.373 1.00 88.06 76 LEU A C 1
ATOM 569 O O . LEU A 1 76 ? 1.928 -2.629 -14.280 1.00 88.06 76 LEU A O 1
ATOM 573 N N . GLU A 1 77 ? 1.913 -0.509 -13.520 1.00 84.44 77 GLU A N 1
ATOM 574 C CA . GLU A 1 77 ? 1.558 0.106 -14.791 1.00 84.44 77 GLU A CA 1
ATOM 575 C C . GLU A 1 77 ? 2.807 0.658 -15.473 1.00 84.44 77 GLU A C 1
ATOM 577 O O . GLU A 1 77 ? 3.642 1.321 -14.852 1.00 84.44 77 GLU A O 1
ATOM 582 N N . ASP A 1 78 ? 2.926 0.385 -16.769 1.00 79.38 78 ASP A N 1
ATOM 583 C CA . ASP A 1 78 ? 3.973 0.968 -17.591 1.00 79.38 78 ASP A CA 1
ATOM 584 C C . ASP A 1 78 ? 3.541 2.358 -18.069 1.00 79.38 78 ASP A C 1
ATOM 586 O O . ASP A 1 78 ? 2.638 2.508 -18.895 1.00 79.38 78 ASP A O 1
ATOM 590 N N . LEU A 1 79 ? 4.204 3.385 -17.543 1.00 72.56 79 LEU A N 1
ATOM 591 C CA . LEU A 1 79 ? 3.954 4.778 -17.904 1.00 72.56 79 LEU A CA 1
ATOM 592 C C . LEU A 1 79 ? 4.777 5.239 -19.119 1.00 72.56 79 LEU A C 1
ATOM 594 O O . LEU A 1 79 ? 4.635 6.384 -19.545 1.00 72.56 79 LEU A O 1
ATOM 598 N N . SER A 1 80 ? 5.601 4.367 -19.716 1.00 66.75 80 SER A N 1
ATOM 599 C CA . SER A 1 80 ? 6.451 4.699 -20.873 1.00 66.75 80 SER A CA 1
ATOM 600 C C . SER A 1 80 ? 5.682 4.947 -22.182 1.00 66.75 80 SER A C 1
ATOM 602 O O . SER A 1 80 ? 6.290 5.286 -23.196 1.00 66.75 80 SER A O 1
ATOM 604 N N . GLY A 1 81 ? 4.349 4.824 -22.172 1.00 53.50 81 GLY A N 1
ATOM 605 C CA . GLY A 1 81 ? 3.493 4.950 -23.355 1.00 53.50 81 GLY A CA 1
ATOM 606 C C . GLY A 1 81 ? 2.644 6.221 -23.472 1.00 53.50 81 GLY A C 1
ATOM 607 O O . GLY A 1 81 ? 1.895 6.325 -24.442 1.00 53.50 81 GLY A O 1
ATOM 608 N N . ASN A 1 82 ? 2.700 7.175 -22.534 1.00 48.50 82 ASN A N 1
ATOM 609 C CA . ASN A 1 82 ? 1.819 8.353 -22.574 1.00 48.50 82 ASN A CA 1
ATOM 610 C C . ASN A 1 82 ? 2.463 9.558 -23.285 1.00 48.50 82 ASN A C 1
ATOM 612 O O . ASN A 1 82 ? 2.651 10.617 -22.691 1.00 48.50 82 ASN A O 1
ATOM 616 N N . ASP A 1 83 ? 2.793 9.374 -24.563 1.00 50.25 83 ASP A N 1
ATOM 617 C CA . ASP A 1 83 ? 3.104 10.454 -25.505 1.00 50.25 83 ASP A CA 1
ATOM 618 C C . ASP A 1 83 ? 1.945 10.520 -26.513 1.00 50.25 83 ASP A C 1
ATOM 620 O O . ASP A 1 83 ? 1.815 9.670 -27.405 1.00 50.25 83 ASP A O 1
ATOM 624 N N . ARG A 1 84 ? 1.019 11.461 -26.308 1.00 45.25 84 ARG A N 1
ATOM 625 C CA . ARG A 1 84 ? -0.018 11.791 -27.288 1.00 45.25 84 ARG A CA 1
ATOM 626 C C . ARG A 1 84 ? -0.427 13.250 -27.224 1.00 45.25 84 ARG A C 1
ATOM 628 O O . ARG A 1 84 ? -0.654 13.749 -26.101 1.00 45.25 84 ARG A O 1
#